Protein AF-A0A6S7JE72-F1 (afdb_monomer_lite)

Radius of gyration: 25.67 Å; chains: 1; bounding box: 61×57×59 Å

pLDDT: mean 77.38, std 23.18, range [34.34, 98.0]

Sequence (113 aa):
MAEAKALSEAKLRRRTAKAALTRIIVKHEEYAQNIENDEEFETEEKWLEESQDAYLQLECTTNDYIINKNMQQTLGGSVEQPEASSGNNGSEAQTKLNSRKQSGKLRQLNSKL

Organism: Paramuricea clavata (NCBI:txid317549)

Foldseek 3Di:
DVVVVVLVVLVVVLVVLVVVLVVVVVVLVVVLVPDPDPVVSVVSVVVNVVSVVVSVVSNVVSVVVNVVVVVVVVPPPDDDDDDDDDDDDDDDDDDDDYYDDDDDDDDDDDDDD

Structure (mmCIF, N/CA/C/O backbone):
data_AF-A0A6S7JE72-F1
#
_entry.id   AF-A0A6S7JE72-F1
#
loop_
_atom_site.group_PDB
_atom_site.id
_atom_site.type_symbol
_atom_site.label_atom_id
_atom_site.label_alt_id
_atom_site.label_comp_id
_atom_site.label_asym_id
_atom_site.label_entity_id
_atom_site.label_seq_id
_atom_site.pdbx_PDB_ins_code
_atom_site.Cartn_x
_atom_site.Cartn_y
_atom_site.Cartn_z
_atom_site.occupancy
_atom_site.B_iso_or_equiv
_atom_site.auth_seq_id
_atom_site.auth_comp_id
_atom_site.auth_asym_id
_atom_site.auth_atom_id
_atom_site.pdbx_PDB_model_num
ATOM 1 N N . MET A 1 1 ? 14.231 -8.570 -25.850 1.00 62.25 1 MET A N 1
ATOM 2 C CA . MET A 1 1 ? 12.932 -9.140 -25.400 1.00 62.25 1 MET A CA 1
ATOM 3 C C . MET A 1 1 ? 12.790 -9.201 -23.875 1.00 62.25 1 MET A C 1
ATOM 5 O O . MET A 1 1 ? 11.747 -8.794 -23.380 1.00 62.25 1 MET A O 1
ATOM 9 N N . ALA A 1 2 ? 13.802 -9.641 -23.113 1.00 76.44 2 ALA A N 1
ATOM 10 C CA . ALA A 1 2 ? 13.713 -9.751 -21.647 1.00 76.44 2 ALA A CA 1
ATOM 11 C C . ALA A 1 2 ? 13.445 -8.415 -20.914 1.00 76.44 2 ALA A C 1
ATOM 13 O O . ALA A 1 2 ? 12.643 -8.372 -19.986 1.00 76.44 2 ALA A O 1
ATOM 14 N N . GLU A 1 3 ? 14.046 -7.310 -21.361 1.00 79.38 3 GLU A N 1
ATOM 15 C CA . GLU A 1 3 ? 13.900 -6.010 -20.685 1.00 79.38 3 GLU A CA 1
ATOM 16 C C . GLU A 1 3 ? 12.508 -5.380 -20.838 1.00 79.38 3 GLU A C 1
ATOM 18 O O . GLU A 1 3 ? 11.964 -4.832 -19.882 1.00 79.38 3 GLU A O 1
ATOM 23 N N . ALA A 1 4 ? 11.888 -5.503 -22.016 1.00 85.44 4 ALA A N 1
ATOM 24 C CA . ALA A 1 4 ? 10.519 -5.034 -22.236 1.00 85.44 4 ALA A CA 1
ATOM 25 C C . ALA A 1 4 ? 9.518 -5.803 -21.357 1.00 85.44 4 ALA A C 1
ATOM 27 O O . ALA A 1 4 ? 8.596 -5.213 -20.789 1.00 85.44 4 ALA A O 1
ATOM 28 N N . LYS A 1 5 ? 9.750 -7.113 -21.183 1.00 89.94 5 LYS A N 1
ATOM 29 C CA . LYS A 1 5 ? 8.978 -7.952 -20.265 1.00 89.94 5 LYS A CA 1
ATOM 30 C C . LYS A 1 5 ? 9.131 -7.464 -18.820 1.00 89.94 5 LYS A C 1
ATOM 32 O O . LYS A 1 5 ? 8.115 -7.218 -18.176 1.00 89.94 5 LYS A O 1
ATOM 37 N N . ALA A 1 6 ? 10.355 -7.218 -18.353 1.00 90.19 6 ALA A N 1
ATOM 38 C CA . ALA A 1 6 ? 10.613 -6.716 -16.999 1.00 90.19 6 ALA A CA 1
ATOM 39 C C . ALA A 1 6 ? 9.950 -5.350 -16.727 1.00 90.19 6 ALA A C 1
ATOM 41 O O . ALA A 1 6 ? 9.328 -5.158 -15.683 1.00 90.19 6 ALA A O 1
ATOM 42 N N . LEU A 1 7 ? 9.989 -4.421 -17.689 1.00 91.56 7 LEU A N 1
ATOM 43 C CA . LEU A 1 7 ? 9.313 -3.125 -17.567 1.00 91.56 7 LEU A CA 1
ATOM 44 C C . LEU A 1 7 ? 7.784 -3.268 -17.501 1.00 91.56 7 LEU A C 1
ATOM 46 O O . LEU A 1 7 ? 7.121 -2.588 -16.713 1.00 91.56 7 LEU A O 1
ATOM 50 N N . SER A 1 8 ? 7.211 -4.148 -18.327 1.00 93.19 8 SER A N 1
ATOM 51 C CA . SER A 1 8 ? 5.771 -4.431 -18.300 1.00 93.19 8 SER A CA 1
ATOM 52 C C . SER A 1 8 ? 5.339 -5.062 -16.973 1.00 93.19 8 SER A C 1
ATOM 54 O O . SER A 1 8 ? 4.302 -4.689 -16.419 1.00 93.19 8 SER A O 1
ATOM 56 N N . GLU A 1 9 ? 6.176 -5.941 -16.422 1.00 94.25 9 GLU A N 1
ATOM 57 C CA . GLU A 1 9 ? 5.949 -6.611 -15.150 1.00 94.25 9 GLU A CA 1
ATOM 58 C C . GLU A 1 9 ? 6.043 -5.635 -13.975 1.00 94.25 9 GLU A C 1
ATOM 60 O O . GLU A 1 9 ? 5.152 -5.623 -13.133 1.00 94.25 9 GLU A O 1
ATOM 65 N N . ALA A 1 10 ? 7.035 -4.741 -13.955 1.00 93.19 10 ALA A N 1
ATOM 66 C CA . ALA A 1 10 ? 7.143 -3.683 -12.950 1.00 93.19 10 ALA A CA 1
ATOM 67 C C . ALA A 1 10 ? 5.889 -2.787 -12.930 1.00 93.19 10 ALA A C 1
ATOM 69 O O . ALA A 1 10 ? 5.290 -2.543 -11.880 1.00 93.19 10 ALA A O 1
ATOM 70 N N . LYS A 1 11 ? 5.411 -2.369 -14.111 1.00 93.88 11 LYS A N 1
ATOM 71 C CA . LYS A 1 11 ? 4.166 -1.592 -14.251 1.00 93.88 11 LYS A CA 1
ATOM 72 C C . LYS A 1 11 ? 2.932 -2.371 -13.795 1.00 93.88 11 LYS A C 1
ATOM 74 O O . LYS A 1 11 ? 1.969 -1.763 -13.322 1.00 93.88 11 LYS A O 1
ATOM 79 N N . LEU A 1 12 ? 2.902 -3.686 -14.007 1.00 95.50 12 LEU A N 1
ATOM 80 C CA . LEU A 1 12 ? 1.815 -4.543 -13.541 1.00 95.50 12 LEU A CA 1
ATOM 81 C C . LEU A 1 12 ? 1.851 -4.679 -12.016 1.00 95.50 12 LEU A C 1
ATOM 83 O O . LEU A 1 12 ? 0.848 -4.387 -11.376 1.00 95.50 12 LEU A O 1
ATOM 87 N N . ARG A 1 13 ? 3.009 -5.015 -11.435 1.00 93.12 13 ARG A N 1
ATOM 88 C CA . ARG A 1 13 ? 3.204 -5.141 -9.982 1.00 93.12 13 ARG A CA 1
ATOM 89 C C . ARG A 1 13 ? 2.783 -3.876 -9.240 1.00 93.12 13 ARG A C 1
ATOM 91 O O . ARG A 1 13 ? 2.008 -3.980 -8.297 1.00 93.12 13 ARG A O 1
ATOM 98 N N . ARG A 1 14 ? 3.180 -2.688 -9.719 1.00 95.06 14 ARG A N 1
ATOM 99 C CA . ARG A 1 14 ? 2.749 -1.403 -9.133 1.00 95.06 14 ARG A CA 1
ATOM 100 C C . ARG A 1 14 ? 1.225 -1.258 -9.109 1.00 95.06 14 ARG A C 1
ATOM 102 O O . AR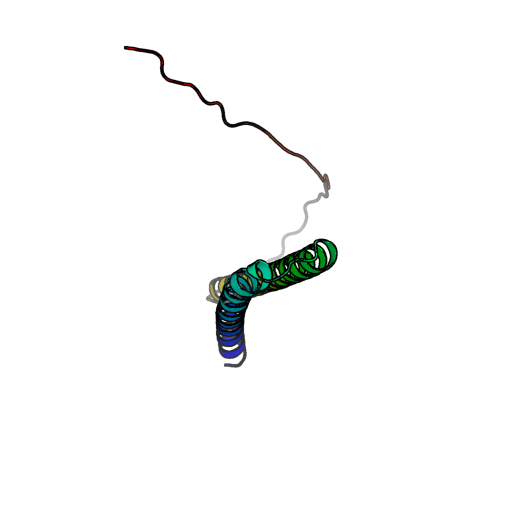G A 1 14 ? 0.648 -0.878 -8.097 1.00 95.06 14 ARG A O 1
ATOM 109 N N . ARG A 1 15 ? 0.557 -1.571 -10.227 1.00 96.62 15 ARG A N 1
ATOM 110 C CA . ARG A 1 15 ? -0.911 -1.484 -10.339 1.00 96.62 15 ARG A CA 1
ATOM 111 C C . ARG A 1 15 ? -1.609 -2.480 -9.417 1.00 96.62 15 ARG A C 1
ATOM 113 O O . ARG A 1 15 ? -2.568 -2.107 -8.749 1.00 96.62 15 ARG A O 1
ATOM 120 N N . THR A 1 16 ? -1.115 -3.713 -9.363 1.00 96.94 16 THR A N 1
ATOM 121 C CA . THR A 1 16 ? -1.655 -4.754 -8.485 1.00 96.94 16 THR A CA 1
ATOM 122 C C . THR A 1 16 ? -1.483 -4.386 -7.015 1.00 96.94 16 THR A C 1
ATOM 124 O O . THR A 1 16 ? -2.444 -4.484 -6.261 1.00 96.94 16 THR A O 1
ATOM 127 N N . ALA A 1 17 ? -0.302 -3.902 -6.619 1.00 95.75 17 ALA A N 1
ATOM 128 C CA . ALA A 1 17 ? -0.034 -3.463 -5.252 1.00 95.75 17 ALA A CA 1
ATOM 129 C C . ALA A 1 17 ? -0.954 -2.308 -4.838 1.00 95.75 17 ALA A C 1
ATOM 131 O O . ALA A 1 17 ? -1.551 -2.357 -3.768 1.00 95.75 17 ALA A O 1
ATOM 132 N N . LYS A 1 18 ? -1.164 -1.326 -5.726 1.00 97.38 18 LYS A N 1
ATOM 133 C CA . LYS A 1 18 ? -2.093 -0.219 -5.475 1.00 97.38 18 LYS A CA 1
ATOM 134 C C . LYS A 1 18 ? -3.517 -0.717 -5.240 1.00 97.38 18 LYS A C 1
ATOM 136 O O . LYS A 1 18 ? -4.157 -0.323 -4.274 1.00 97.38 18 LYS A O 1
ATOM 141 N N . ALA A 1 19 ? -4.003 -1.608 -6.106 1.00 97.75 19 ALA A N 1
ATOM 142 C CA . ALA A 1 19 ? -5.338 -2.181 -5.966 1.00 97.75 19 ALA A CA 1
ATOM 143 C C . ALA A 1 19 ? -5.486 -3.012 -4.680 1.00 97.75 19 ALA A C 1
ATOM 145 O O . ALA A 1 19 ? -6.551 -2.997 -4.067 1.00 97.75 19 ALA A O 1
ATOM 146 N N . ALA A 1 20 ? -4.435 -3.727 -4.269 1.00 96.94 20 ALA A N 1
ATOM 147 C CA . ALA A 1 20 ? -4.420 -4.475 -3.017 1.00 96.94 20 ALA A CA 1
ATOM 148 C C . ALA A 1 20 ? -4.481 -3.539 -1.801 1.00 96.94 20 ALA A C 1
ATOM 150 O O . ALA A 1 20 ? -5.342 -3.739 -0.949 1.00 96.94 20 ALA A O 1
ATOM 151 N N . LEU A 1 21 ? -3.659 -2.484 -1.766 1.00 97.69 21 LEU A N 1
ATOM 152 C CA . LEU A 1 21 ? -3.680 -1.504 -0.678 1.00 97.69 21 LEU A CA 1
ATOM 153 C C . LEU A 1 21 ? -5.043 -0.812 -0.567 1.00 97.69 21 LEU A C 1
ATOM 155 O O . LEU A 1 21 ? -5.584 -0.709 0.525 1.00 97.69 21 LEU A O 1
ATOM 159 N N . THR A 1 22 ? -5.649 -0.401 -1.687 1.00 97.75 22 THR A N 1
ATOM 160 C CA . THR A 1 22 ? -6.993 0.201 -1.666 1.00 97.75 22 THR A CA 1
ATOM 161 C C . THR A 1 22 ? -8.028 -0.731 -1.035 1.00 97.75 22 THR A C 1
ATOM 163 O O . THR A 1 22 ? -8.876 -0.276 -0.277 1.00 97.75 22 THR A O 1
ATOM 166 N N . ARG A 1 23 ? -7.958 -2.041 -1.306 1.00 97.62 23 ARG A N 1
ATOM 167 C CA . ARG A 1 23 ? -8.860 -3.018 -0.674 1.00 97.62 23 ARG A CA 1
ATOM 168 C C . ARG A 1 23 ? -8.588 -3.179 0.818 1.00 97.62 23 ARG A C 1
ATOM 170 O O . ARG A 1 23 ? -9.537 -3.387 1.562 1.00 97.62 23 ARG A O 1
ATOM 177 N N . ILE A 1 24 ? -7.321 -3.127 1.227 1.00 96.94 24 ILE A N 1
ATOM 178 C CA . ILE A 1 24 ? -6.933 -3.191 2.639 1.00 96.94 24 ILE A CA 1
ATOM 179 C C . ILE A 1 24 ? -7.499 -1.984 3.385 1.00 96.94 24 ILE A C 1
ATOM 181 O O . ILE A 1 24 ? -8.163 -2.190 4.386 1.00 96.94 24 ILE A O 1
ATOM 185 N N . ILE A 1 25 ? -7.337 -0.767 2.856 1.00 97.62 25 ILE A N 1
ATOM 186 C CA . ILE A 1 25 ? -7.851 0.464 3.481 1.00 97.62 25 ILE A CA 1
ATOM 187 C C . ILE A 1 25 ? -9.367 0.386 3.697 1.00 97.62 25 ILE A C 1
ATOM 189 O O . ILE A 1 25 ? -9.834 0.616 4.803 1.00 97.62 25 ILE A O 1
ATOM 193 N N . VAL A 1 26 ? -10.130 -0.010 2.671 1.00 97.25 26 VAL A N 1
ATOM 194 C CA . VAL A 1 26 ? -11.595 -0.137 2.793 1.00 97.25 26 VAL A CA 1
ATOM 195 C C . VAL A 1 26 ? -11.978 -1.150 3.876 1.00 97.25 26 VAL A C 1
ATOM 197 O O . VAL A 1 26 ? -12.839 -0.878 4.702 1.00 97.25 26 VAL A O 1
ATOM 200 N N . LYS A 1 27 ? -11.319 -2.314 3.904 1.00 95.50 27 LYS A N 1
ATOM 201 C CA . LYS A 1 27 ? -11.593 -3.337 4.922 1.00 95.50 27 LYS A CA 1
ATOM 202 C C . LYS A 1 27 ? -11.166 -2.915 6.321 1.00 95.50 27 LYS A C 1
ATOM 204 O O . LYS A 1 27 ? -11.826 -3.286 7.281 1.00 95.50 27 LYS A O 1
ATOM 209 N N . HIS A 1 28 ? -10.068 -2.180 6.428 1.00 96.69 28 HIS A N 1
ATOM 210 C CA . HIS A 1 28 ? -9.599 -1.635 7.688 1.00 96.69 28 HIS A CA 1
ATOM 211 C C . HIS A 1 28 ? -10.626 -0.650 8.252 1.00 96.69 28 HIS A C 1
ATOM 213 O O . HIS A 1 28 ? -10.993 -0.771 9.409 1.00 96.69 28 HIS A O 1
ATOM 219 N N . GLU A 1 29 ? -11.161 0.267 7.438 1.00 95.38 29 GLU A N 1
ATOM 220 C CA . GLU A 1 29 ? -12.226 1.186 7.871 1.00 95.38 29 GLU A CA 1
ATOM 221 C C . GLU A 1 29 ? -13.465 0.440 8.396 1.00 95.38 29 GLU A C 1
ATOM 223 O O . GLU A 1 29 ? -14.044 0.841 9.404 1.00 95.38 29 GLU A O 1
ATOM 228 N N . GLU A 1 30 ? -13.861 -0.658 7.744 1.00 95.56 30 GLU A N 1
ATOM 229 C CA . GLU A 1 30 ? -14.964 -1.515 8.201 1.00 95.56 30 GLU A CA 1
ATOM 230 C C . GLU A 1 30 ? -14.627 -2.254 9.506 1.00 95.56 30 GLU A C 1
ATOM 232 O O . GLU A 1 30 ? -15.469 -2.358 10.397 1.00 95.56 30 GLU A O 1
ATOM 237 N N . TYR A 1 31 ? -13.408 -2.786 9.627 1.00 93.88 31 TYR A N 1
ATOM 238 C CA . TYR A 1 31 ? -12.966 -3.549 10.794 1.00 93.88 31 TYR A CA 1
ATOM 239 C C . TYR A 1 31 ? -12.796 -2.654 12.024 1.00 93.88 31 TYR A C 1
ATOM 241 O O . TYR A 1 31 ? -13.356 -2.953 13.078 1.00 93.88 31 TYR A O 1
ATOM 249 N N . ALA A 1 32 ? -12.120 -1.518 11.861 1.00 94.44 32 ALA A N 1
ATOM 250 C CA . ALA A 1 32 ? -11.781 -0.581 12.923 1.00 94.44 32 ALA A CA 1
ATOM 251 C C . ALA A 1 32 ? -13.019 0.006 13.628 1.00 94.44 32 ALA A C 1
ATOM 253 O O . ALA A 1 32 ? -12.970 0.292 14.818 1.00 94.44 32 ALA A O 1
ATOM 254 N N . GLN A 1 33 ? -14.163 0.102 12.936 1.00 94.62 33 GLN A N 1
ATOM 255 C CA . GLN A 1 33 ? -15.444 0.513 13.537 1.00 94.62 33 GLN A CA 1
ATOM 256 C C . GLN A 1 33 ? -15.971 -0.448 14.608 1.00 94.62 33 GLN A C 1
ATOM 258 O O . GLN A 1 33 ? -16.803 -0.051 15.421 1.00 94.62 33 GLN A O 1
ATOM 263 N N . ASN A 1 34 ? -15.534 -1.707 14.585 1.00 96.38 34 ASN A N 1
ATOM 264 C CA . ASN A 1 34 ? -15.993 -2.744 15.506 1.00 96.38 34 ASN A CA 1
ATOM 265 C C . ASN A 1 34 ? -14.994 -3.008 16.641 1.00 96.38 34 ASN A C 1
ATOM 267 O O . ASN A 1 34 ? -15.245 -3.881 17.471 1.00 96.38 34 ASN A O 1
ATOM 271 N N . ILE A 1 35 ? -13.866 -2.292 16.671 1.00 95.88 35 ILE A N 1
ATOM 272 C CA . ILE A 1 35 ? -12.866 -2.432 17.725 1.00 95.88 35 ILE A CA 1
ATOM 273 C C . ILE A 1 35 ? -13.257 -1.515 18.886 1.00 95.88 35 ILE A C 1
ATOM 275 O O . ILE A 1 35 ? -13.197 -0.294 18.779 1.00 95.88 35 ILE A O 1
ATOM 279 N N . GLU A 1 36 ? -13.672 -2.112 20.001 1.00 95.88 36 GLU A N 1
ATOM 280 C CA . GLU A 1 36 ? -14.043 -1.379 21.223 1.00 95.88 36 GLU A CA 1
ATOM 281 C C . GLU A 1 36 ? -12.848 -1.137 22.158 1.00 95.88 36 GLU A C 1
ATOM 283 O O . GLU A 1 36 ? -12.932 -0.328 23.081 1.00 95.88 36 GLU A O 1
ATOM 288 N N . ASN A 1 37 ? -11.749 -1.869 21.958 1.00 97.69 37 ASN A N 1
ATOM 289 C CA . ASN A 1 37 ? -10.547 -1.776 22.774 1.00 97.69 37 ASN A CA 1
ATOM 290 C C . ASN A 1 37 ? -9.535 -0.814 22.137 1.00 97.69 37 ASN A C 1
ATOM 292 O O . ASN A 1 37 ? -9.042 -1.068 21.040 1.00 97.69 37 ASN A O 1
ATOM 296 N N . ASP A 1 38 ? -9.184 0.247 22.861 1.00 95.56 38 ASP A N 1
ATOM 297 C CA . ASP A 1 38 ? -8.264 1.280 22.375 1.00 95.56 38 ASP A CA 1
ATOM 298 C C . ASP A 1 38 ? -6.872 0.727 22.006 1.00 95.56 38 ASP A C 1
ATOM 300 O O . ASP A 1 38 ? -6.312 1.116 20.986 1.00 95.56 38 ASP A O 1
ATOM 304 N N . GLU A 1 39 ? -6.318 -0.220 22.774 1.00 97.62 39 GLU A N 1
ATOM 305 C CA . GLU A 1 39 ? -5.002 -0.821 22.484 1.00 97.62 39 GLU A CA 1
ATOM 306 C C . GLU A 1 39 ? -5.037 -1.696 21.220 1.00 97.62 39 GLU A C 1
ATOM 308 O O . GLU A 1 39 ? -4.078 -1.738 20.441 1.00 97.62 39 GLU A O 1
ATOM 313 N N . GLU A 1 40 ? -6.148 -2.402 21.000 1.00 96.88 40 GLU A N 1
ATOM 314 C CA . GLU A 1 40 ? -6.367 -3.185 19.782 1.00 96.88 40 GLU A CA 1
ATOM 315 C C . GLU A 1 40 ? -6.523 -2.264 18.566 1.00 96.88 40 GLU A C 1
ATOM 317 O O . GLU A 1 40 ? -5.932 -2.530 17.519 1.00 96.88 40 GLU A O 1
ATOM 322 N N . PHE A 1 41 ? -7.237 -1.146 18.722 1.00 96.88 41 PHE A N 1
ATOM 323 C CA . PHE A 1 41 ? -7.401 -0.145 17.670 1.00 96.88 41 PHE A CA 1
ATOM 324 C C . PHE A 1 41 ? -6.060 0.504 17.307 1.00 96.88 41 PHE A C 1
ATOM 326 O O . PHE A 1 41 ? -5.719 0.591 16.131 1.00 96.88 41 PHE A O 1
ATOM 333 N N . GLU A 1 42 ? -5.250 0.888 18.299 1.00 97.69 42 GLU A N 1
ATOM 334 C CA . GLU A 1 42 ? -3.901 1.420 18.066 1.00 97.69 42 GLU A CA 1
ATOM 335 C C . GLU A 1 42 ? -2.995 0.413 17.344 1.00 97.69 42 GLU A C 1
ATOM 337 O O . GLU A 1 42 ? -2.201 0.787 16.477 1.00 97.69 42 GLU A O 1
ATOM 342 N N . THR A 1 43 ? -3.114 -0.872 17.682 1.00 97.31 43 THR A N 1
ATOM 343 C CA . THR A 1 43 ? -2.351 -1.940 17.024 1.00 97.31 43 THR A CA 1
ATOM 344 C C . THR A 1 43 ? -2.751 -2.089 15.556 1.00 97.31 43 THR A C 1
ATOM 346 O O . THR A 1 43 ? -1.879 -2.223 14.694 1.00 97.31 43 THR A O 1
ATOM 349 N N . GLU A 1 44 ? -4.050 -2.040 15.267 1.00 97.12 44 GLU A N 1
ATOM 350 C CA . GLU A 1 44 ? -4.587 -2.133 13.909 1.00 97.12 44 GLU A CA 1
ATOM 351 C C . GLU A 1 44 ? -4.208 -0.903 13.059 1.00 97.12 44 GLU A C 1
ATOM 353 O O . GLU A 1 44 ? -3.684 -1.059 11.954 1.00 97.12 44 GLU A O 1
ATOM 358 N N . GLU A 1 45 ? -4.345 0.313 13.601 1.00 97.38 45 GLU A N 1
ATOM 359 C CA . GLU A 1 45 ? -3.926 1.557 12.933 1.00 97.38 45 GLU A CA 1
ATOM 360 C C . GLU A 1 45 ? -2.428 1.550 12.611 1.00 97.38 45 GLU A C 1
ATOM 362 O O . GLU A 1 45 ? -2.008 1.902 11.504 1.00 97.38 45 GLU A O 1
ATOM 367 N N . LYS A 1 46 ? -1.602 1.076 13.549 1.00 97.75 46 LYS A N 1
ATOM 368 C CA . LYS A 1 46 ? -0.164 0.927 13.319 1.00 97.75 46 LYS A CA 1
ATOM 369 C C . LYS A 1 46 ? 0.134 -0.067 12.196 1.00 97.75 46 LYS A C 1
ATOM 371 O O . LYS A 1 46 ? 1.009 0.182 11.366 1.00 97.75 46 LYS A O 1
ATOM 376 N N . TRP A 1 47 ? -0.580 -1.190 12.140 1.00 97.69 47 TRP A N 1
ATOM 377 C CA . TRP A 1 47 ? -0.423 -2.154 11.051 1.00 97.69 47 TRP A CA 1
ATOM 378 C C . TRP A 1 47 ? -0.804 -1.551 9.688 1.00 97.69 47 TRP A C 1
ATOM 380 O O . TRP A 1 47 ? -0.136 -1.814 8.675 1.00 97.69 47 TRP A O 1
ATOM 390 N N . LEU A 1 48 ? -1.844 -0.711 9.645 1.00 97.88 48 LEU A N 1
ATOM 391 C CA . LEU A 1 48 ? -2.216 0.015 8.434 1.00 97.88 48 LEU A CA 1
ATOM 392 C C . LEU A 1 48 ? -1.131 1.014 8.016 1.00 97.88 48 LEU A C 1
ATOM 394 O O . LEU A 1 48 ? -0.784 1.052 6.832 1.00 97.88 48 LEU A O 1
ATOM 398 N N . GLU 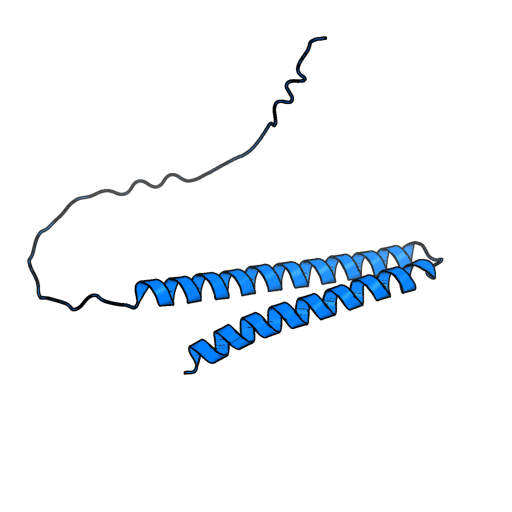A 1 49 ? -0.580 1.784 8.956 1.00 98.00 49 GLU A N 1
ATOM 399 C CA . GLU A 1 49 ? 0.530 2.713 8.707 1.00 98.00 49 GLU A CA 1
ATOM 400 C C . GLU A 1 49 ? 1.729 1.977 8.088 1.00 98.00 49 GLU A C 1
ATOM 402 O O . GLU A 1 49 ? 2.192 2.337 7.003 1.00 98.00 49 GLU A O 1
ATOM 407 N N . GLU A 1 50 ? 2.166 0.871 8.699 1.00 98.00 50 GLU A N 1
ATOM 408 C CA . GLU A 1 50 ? 3.271 0.045 8.193 1.00 98.00 50 GLU A CA 1
ATOM 409 C C . GLU A 1 50 ? 2.985 -0.506 6.783 1.00 98.00 50 GLU A C 1
ATOM 411 O O . GLU A 1 50 ? 3.868 -0.550 5.917 1.00 98.00 50 GLU A O 1
ATOM 416 N N . SER A 1 51 ? 1.734 -0.890 6.515 1.00 97.19 51 SER A N 1
ATOM 417 C CA . SER A 1 51 ? 1.298 -1.375 5.201 1.00 97.19 51 SER A CA 1
ATOM 418 C C . SER A 1 51 ? 1.328 -0.278 4.130 1.00 97.19 51 SER A C 1
ATOM 420 O O . SER A 1 51 ? 1.728 -0.527 2.984 1.00 97.19 51 SER A O 1
ATOM 422 N N . GLN A 1 52 ? 0.918 0.941 4.483 1.00 97.75 52 GLN A N 1
ATOM 423 C CA . GLN A 1 52 ? 0.967 2.106 3.600 1.00 97.75 52 GLN A CA 1
ATOM 424 C C . GLN A 1 52 ? 2.413 2.530 3.313 1.00 97.75 52 GLN A C 1
ATOM 426 O O . GLN A 1 52 ? 2.754 2.782 2.153 1.00 97.75 52 GLN A O 1
ATOM 431 N N . ASP A 1 53 ? 3.279 2.513 4.324 1.00 98.00 53 ASP A N 1
ATOM 432 C CA . ASP A 1 53 ? 4.708 2.797 4.185 1.00 98.00 53 ASP A CA 1
ATOM 433 C C . ASP A 1 53 ? 5.415 1.778 3.286 1.00 98.00 53 ASP A C 1
ATOM 435 O O . ASP A 1 53 ? 6.181 2.149 2.387 1.00 98.00 53 ASP A O 1
ATOM 439 N N . ALA A 1 54 ? 5.123 0.486 3.458 1.00 95.94 54 ALA A N 1
ATOM 440 C CA . ALA A 1 54 ? 5.661 -0.566 2.600 1.00 95.94 54 ALA A CA 1
ATOM 441 C C . ALA A 1 54 ? 5.239 -0.374 1.132 1.00 95.94 54 ALA A C 1
ATOM 443 O O . ALA A 1 54 ? 6.055 -0.523 0.213 1.00 95.94 54 ALA A O 1
ATOM 444 N N . TYR A 1 55 ? 3.978 0.001 0.893 1.00 97.38 55 TYR A N 1
ATOM 445 C CA . TYR A 1 55 ? 3.510 0.337 -0.450 1.00 97.38 55 TYR A CA 1
ATOM 446 C C . TYR A 1 55 ? 4.218 1.573 -1.014 1.00 97.38 55 TYR A C 1
ATOM 448 O O . TYR A 1 55 ? 4.622 1.549 -2.177 1.00 97.38 55 TYR A O 1
ATOM 456 N N . LEU A 1 56 ? 4.407 2.629 -0.219 1.00 97.31 56 LEU A N 1
ATOM 457 C CA . LEU A 1 56 ? 5.092 3.842 -0.664 1.00 97.31 56 LEU A CA 1
ATOM 458 C C . LEU A 1 56 ? 6.536 3.542 -1.088 1.00 97.31 56 LEU A C 1
ATOM 460 O O . LEU A 1 56 ? 6.974 3.980 -2.153 1.00 97.31 56 LEU A O 1
ATOM 464 N N . GLN A 1 57 ? 7.263 2.738 -0.308 1.00 97.19 57 GLN A N 1
ATOM 465 C CA . GLN A 1 57 ? 8.611 2.289 -0.669 1.00 97.19 57 GLN A CA 1
ATOM 466 C C . GLN A 1 57 ? 8.609 1.489 -1.979 1.00 97.19 57 GLN A C 1
ATOM 468 O O . GLN A 1 57 ? 9.438 1.729 -2.865 1.00 97.19 57 GLN A O 1
ATOM 473 N N . LEU A 1 58 ? 7.654 0.570 -2.145 1.00 95.44 58 LEU A N 1
ATOM 474 C CA . LEU A 1 58 ? 7.486 -0.188 -3.384 1.00 95.44 58 LEU A CA 1
ATOM 475 C C . LEU A 1 58 ? 7.166 0.728 -4.577 1.00 95.44 58 LEU A C 1
ATOM 477 O O . LEU A 1 58 ? 7.704 0.529 -5.668 1.00 95.44 58 LEU A O 1
ATOM 481 N N . GLU A 1 59 ? 6.300 1.724 -4.397 1.00 95.94 59 GLU A N 1
ATOM 482 C CA . GLU A 1 59 ? 5.912 2.663 -5.446 1.00 95.94 59 GLU A CA 1
ATOM 483 C C . GLU A 1 59 ? 7.096 3.528 -5.881 1.00 95.94 59 GLU A C 1
ATOM 485 O O . GLU A 1 59 ? 7.361 3.615 -7.081 1.00 95.94 59 GLU A O 1
ATOM 490 N N . CYS A 1 60 ? 7.845 4.095 -4.934 1.00 95.50 60 CYS A N 1
ATOM 491 C CA . CYS A 1 60 ? 9.054 4.871 -5.208 1.00 95.50 60 CYS A CA 1
ATOM 492 C C . CYS A 1 60 ? 10.095 4.037 -5.963 1.00 95.50 60 CYS A C 1
ATOM 494 O O . CYS A 1 60 ? 10.468 4.384 -7.082 1.00 95.50 60 CYS A O 1
ATOM 496 N N . THR A 1 61 ? 10.482 2.881 -5.418 1.00 96.75 61 THR A N 1
ATOM 497 C CA . THR A 1 61 ? 11.497 2.007 -6.038 1.00 96.75 61 THR A CA 1
ATOM 498 C C . THR A 1 61 ? 11.081 1.521 -7.429 1.00 96.75 61 THR A C 1
ATOM 500 O O . THR A 1 61 ? 11.893 1.477 -8.357 1.00 96.75 61 THR A O 1
ATOM 503 N N . THR A 1 62 ? 9.797 1.203 -7.617 1.00 94.88 62 THR A N 1
ATOM 504 C CA . THR A 1 62 ? 9.272 0.792 -8.924 1.00 94.88 62 THR A CA 1
ATOM 505 C C . THR A 1 62 ? 9.231 1.959 -9.911 1.00 94.88 62 THR A C 1
ATOM 507 O O . THR A 1 62 ? 9.524 1.773 -11.095 1.00 94.88 62 THR A O 1
ATOM 510 N N . ASN A 1 63 ? 8.880 3.164 -9.457 1.00 94.62 63 ASN A N 1
ATOM 511 C CA . ASN A 1 63 ? 8.871 4.362 -10.293 1.00 94.62 63 ASN A CA 1
ATOM 512 C C . ASN A 1 63 ? 10.282 4.740 -10.738 1.00 94.62 63 ASN A C 1
ATOM 514 O O . ASN A 1 63 ? 10.477 4.964 -11.932 1.00 94.62 63 ASN A O 1
ATOM 518 N N . ASP A 1 64 ? 11.256 4.715 -9.830 1.00 95.38 64 ASP A N 1
ATOM 519 C CA . ASP A 1 64 ? 12.664 4.963 -10.143 1.00 95.38 64 ASP A CA 1
ATOM 520 C C . ASP A 1 64 ? 13.166 3.978 -11.201 1.00 95.38 64 ASP A C 1
ATOM 522 O O . ASP A 1 64 ? 13.765 4.375 -12.202 1.00 95.38 64 ASP A O 1
ATOM 526 N N . TYR A 1 65 ? 12.843 2.689 -11.049 1.00 94.25 65 TYR A N 1
ATOM 527 C CA . TYR A 1 65 ? 13.166 1.675 -12.051 1.00 94.25 65 TYR A CA 1
ATOM 528 C C . TYR A 1 65 ? 12.546 1.985 -13.424 1.00 94.25 65 TYR A C 1
ATOM 530 O O . TYR A 1 65 ? 13.237 1.927 -14.445 1.00 94.25 65 TYR A O 1
ATOM 538 N N . ILE A 1 66 ? 11.254 2.332 -13.465 1.00 93.12 66 ILE A N 1
ATOM 539 C CA . ILE A 1 66 ? 10.540 2.655 -14.710 1.00 93.12 66 ILE A CA 1
ATOM 540 C C . ILE A 1 66 ? 11.146 3.893 -15.383 1.00 93.12 66 ILE A C 1
ATOM 542 O O . ILE A 1 66 ? 11.367 3.874 -16.595 1.00 93.12 66 ILE A O 1
ATOM 546 N N . ILE A 1 67 ? 11.409 4.955 -14.619 1.00 92.88 67 ILE A N 1
ATOM 547 C CA . ILE A 1 67 ? 11.983 6.209 -15.122 1.00 92.88 67 ILE A CA 1
ATOM 548 C C . ILE A 1 67 ? 13.375 5.944 -15.693 1.00 92.88 67 ILE A C 1
ATOM 550 O O . ILE A 1 67 ? 13.618 6.246 -16.862 1.00 92.88 67 ILE A O 1
ATOM 554 N N . ASN A 1 68 ? 14.246 5.291 -14.921 1.00 92.50 68 ASN A N 1
ATOM 555 C CA . ASN A 1 68 ? 15.611 4.981 -15.339 1.00 92.50 68 ASN A CA 1
ATOM 556 C C . ASN A 1 68 ? 15.637 4.134 -16.617 1.00 92.50 68 ASN A C 1
ATOM 558 O O . ASN A 1 68 ? 16.433 4.394 -17.521 1.00 92.50 68 ASN A O 1
ATOM 562 N N . LYS A 1 69 ? 14.738 3.149 -16.742 1.00 89.06 69 LYS A N 1
ATOM 563 C CA . LYS A 1 69 ? 14.651 2.327 -17.956 1.00 89.06 69 LYS A CA 1
ATOM 564 C C . LYS A 1 69 ? 14.111 3.088 -19.161 1.00 89.06 69 LYS A C 1
ATOM 566 O O . LYS A 1 69 ? 14.632 2.901 -20.258 1.00 89.06 69 LYS A O 1
ATOM 571 N N . ASN A 1 70 ? 13.132 3.968 -18.977 1.00 86.44 70 ASN A N 1
ATOM 572 C CA . ASN A 1 70 ? 12.654 4.815 -20.069 1.00 86.44 70 ASN A CA 1
ATOM 573 C C . ASN A 1 70 ? 13.751 5.791 -20.544 1.00 86.44 70 ASN A C 1
ATOM 575 O O . ASN A 1 70 ? 13.915 5.966 -21.748 1.00 86.44 70 ASN A O 1
ATOM 579 N N . MET A 1 71 ? 14.550 6.363 -19.632 1.00 85.88 71 MET A N 1
ATOM 580 C CA . MET A 1 71 ? 15.677 7.243 -19.985 1.00 85.88 71 MET A CA 1
ATOM 581 C C . MET A 1 71 ? 16.786 6.507 -20.757 1.00 85.88 71 MET A C 1
ATOM 583 O O . MET A 1 71 ? 17.338 7.040 -21.720 1.00 85.88 71 MET A O 1
ATOM 587 N N . GLN A 1 72 ? 17.089 5.259 -20.386 1.00 80.38 72 GLN A N 1
ATOM 588 C CA . GLN A 1 72 ? 18.046 4.425 -21.128 1.00 80.38 72 GLN A CA 1
ATOM 589 C C . GLN A 1 72 ? 17.564 4.124 -22.555 1.00 80.38 72 GLN A C 1
ATOM 591 O O . GLN A 1 72 ? 18.367 4.123 -23.484 1.00 80.38 72 GLN A O 1
ATOM 596 N N . GLN A 1 73 ? 16.256 3.931 -22.754 1.00 73.25 73 GLN A N 1
ATOM 597 C CA . GLN A 1 73 ? 15.685 3.722 -24.090 1.00 73.25 73 GLN A CA 1
ATOM 598 C C . GLN A 1 73 ? 15.769 4.973 -24.975 1.00 73.25 73 GLN A C 1
ATOM 600 O O . GLN A 1 73 ? 15.932 4.841 -26.183 1.00 73.25 73 GLN A O 1
ATOM 605 N N . THR A 1 74 ? 15.712 6.178 -24.396 1.00 69.69 74 THR A N 1
ATOM 606 C CA . THR A 1 74 ? 15.849 7.436 -25.154 1.00 69.69 74 THR A CA 1
ATOM 607 C C . THR A 1 74 ? 17.287 7.776 -25.554 1.00 69.69 74 THR A C 1
ATOM 609 O O . THR A 1 74 ? 17.480 8.506 -26.518 1.00 69.69 74 THR A O 1
ATOM 612 N N . LEU A 1 75 ? 18.294 7.247 -24.849 1.00 60.28 75 LEU A N 1
ATOM 613 C CA . LEU A 1 75 ? 19.719 7.532 -25.095 1.00 60.28 75 LEU A CA 1
ATOM 614 C C . LEU A 1 75 ? 20.432 6.456 -25.938 1.00 60.28 75 LEU A C 1
ATOM 616 O O . LEU A 1 75 ? 21.559 6.669 -26.369 1.00 60.28 75 LEU A O 1
ATOM 620 N N . GLY A 1 76 ? 19.793 5.307 -26.184 1.00 50.50 76 GLY A N 1
ATOM 621 C CA . GLY A 1 76 ? 20.367 4.182 -26.938 1.00 50.50 76 GLY A CA 1
ATOM 622 C C . GLY A 1 76 ? 20.182 4.237 -28.461 1.00 50.50 76 GLY A C 1
ATOM 623 O O . GLY A 1 76 ? 20.542 3.283 -29.146 1.00 50.50 76 GLY A O 1
ATOM 624 N N . GLY A 1 77 ? 19.600 5.311 -29.001 1.00 50.12 77 GLY A N 1
ATOM 625 C CA . GLY A 1 77 ? 19.441 5.512 -30.441 1.00 50.12 77 GLY A CA 1
ATOM 626 C C . GLY A 1 77 ? 20.460 6.512 -30.983 1.00 50.12 77 GLY A C 1
ATOM 627 O O . GLY A 1 77 ? 20.279 7.706 -30.791 1.00 50.12 77 GLY A O 1
ATOM 628 N N . SER A 1 78 ? 21.457 6.018 -31.726 1.00 49.59 78 SER A N 1
ATOM 629 C CA . SER A 1 78 ? 22.365 6.779 -32.606 1.00 49.59 78 SER A CA 1
ATOM 630 C C . SER A 1 78 ? 23.538 7.533 -31.958 1.00 49.59 78 SER A C 1
ATOM 632 O O . SER A 1 78 ? 23.435 8.728 -31.709 1.00 49.59 78 SER A O 1
ATOM 634 N N . VAL A 1 79 ? 24.701 6.873 -31.860 1.00 45.09 79 VAL A N 1
ATOM 635 C CA . VAL A 1 79 ? 26.002 7.458 -32.253 1.00 45.09 79 VAL A CA 1
ATOM 636 C C . VAL A 1 79 ? 26.867 6.333 -32.833 1.00 45.09 79 VAL A C 1
ATOM 638 O O . VAL A 1 79 ? 27.404 5.506 -32.098 1.00 45.09 79 VAL A O 1
ATOM 641 N N . GLU A 1 80 ? 26.972 6.292 -34.161 1.00 46.09 80 GLU A N 1
ATOM 642 C CA . GLU A 1 80 ? 28.070 5.610 -34.843 1.00 46.09 80 GLU A CA 1
ATOM 643 C C . GLU A 1 80 ? 29.375 6.361 -34.554 1.00 46.09 80 GLU A C 1
ATOM 645 O O . GLU A 1 80 ? 29.434 7.592 -34.563 1.00 46.09 80 GLU A O 1
ATOM 650 N N . GLN A 1 81 ? 30.416 5.592 -34.263 1.00 44.44 81 GLN A N 1
ATOM 651 C CA . GLN A 1 81 ? 31.782 6.056 -34.061 1.00 44.44 81 GLN A CA 1
ATOM 652 C C . GLN A 1 81 ? 32.327 6.693 -35.357 1.00 44.44 81 GLN A C 1
ATOM 654 O O . GLN A 1 81 ? 32.052 6.194 -36.449 1.00 44.44 81 GLN A O 1
ATOM 659 N N . PRO A 1 82 ? 33.181 7.724 -35.252 1.00 46.09 82 PRO A N 1
ATOM 660 C CA . PRO A 1 82 ? 34.499 7.558 -35.856 1.00 46.09 82 PRO A CA 1
ATOM 661 C C . PRO A 1 82 ? 35.637 7.983 -34.917 1.00 46.09 82 PRO A C 1
ATOM 663 O O . PRO A 1 82 ? 35.631 9.059 -34.327 1.00 46.09 82 PRO A O 1
ATOM 666 N N . GLU A 1 83 ? 36.586 7.058 -34.775 1.00 46.84 83 GLU A N 1
ATOM 667 C CA . GLU A 1 83 ? 38.045 7.232 -34.766 1.00 46.84 83 GLU A CA 1
ATOM 668 C C . GLU A 1 83 ? 38.633 8.594 -34.311 1.00 46.84 83 GLU A C 1
ATOM 670 O O . GLU A 1 83 ? 38.563 9.605 -35.002 1.00 46.84 83 GLU A O 1
ATOM 675 N N . ALA A 1 84 ? 39.299 8.535 -33.153 1.00 45.91 84 ALA A N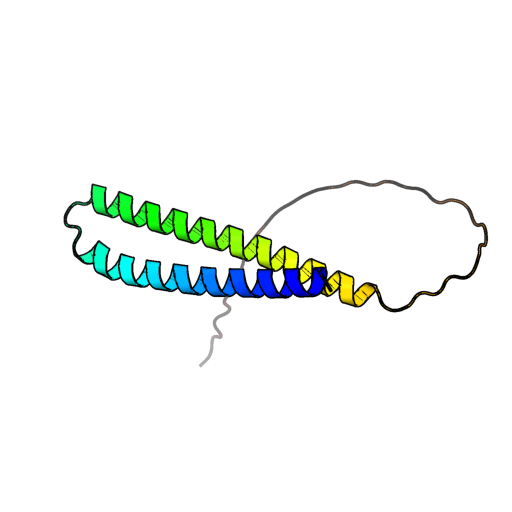 1
ATOM 676 C CA . ALA A 1 84 ? 40.482 9.274 -32.690 1.00 45.91 84 ALA A CA 1
ATOM 677 C C . ALA A 1 84 ? 40.826 10.677 -33.252 1.00 45.91 84 ALA A C 1
ATOM 679 O O . ALA A 1 84 ? 41.271 10.829 -34.385 1.00 45.91 84 ALA A O 1
ATOM 680 N N . SER A 1 85 ? 40.931 11.656 -32.341 1.00 41.31 85 SER A N 1
ATOM 681 C CA . SER A 1 85 ? 42.099 12.551 -32.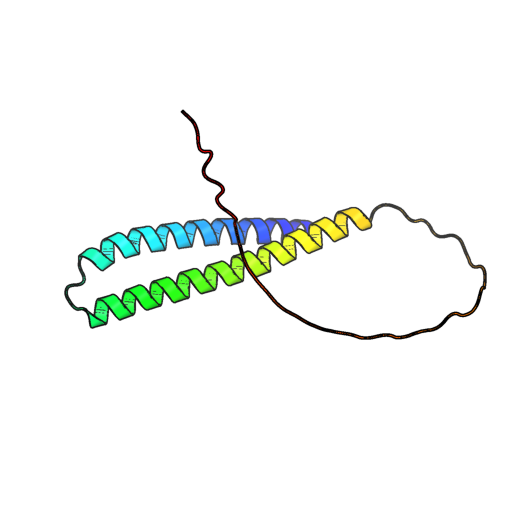302 1.00 41.31 85 SER A CA 1
ATOM 682 C C . SER A 1 85 ? 42.356 13.097 -30.891 1.00 41.31 85 SER A C 1
ATOM 684 O O . SER A 1 85 ? 41.557 13.833 -30.325 1.00 41.31 85 SER A O 1
ATOM 686 N N . SER A 1 86 ? 43.511 12.691 -30.364 1.00 48.69 86 SER A N 1
ATOM 687 C CA . SER A 1 86 ? 44.393 13.323 -29.370 1.00 48.69 86 SER A CA 1
ATOM 688 C C . SER A 1 86 ? 44.099 14.780 -28.958 1.00 48.69 86 SER A C 1
ATOM 690 O O . SER A 1 86 ? 43.958 15.645 -29.822 1.00 48.69 86 SER A O 1
ATOM 692 N N . GLY A 1 87 ? 44.141 15.079 -27.647 1.00 35.50 87 GLY A N 1
ATOM 693 C CA . GLY A 1 87 ? 44.120 16.471 -27.165 1.00 35.50 87 GLY A CA 1
ATOM 694 C C . GLY A 1 87 ? 43.949 16.718 -25.657 1.00 35.50 87 GLY A C 1
ATOM 695 O O . GLY A 1 87 ? 42.982 17.337 -25.250 1.00 35.50 87 GLY A O 1
ATOM 696 N N . ASN A 1 88 ? 44.887 16.215 -24.857 1.00 39.22 88 ASN A N 1
ATOM 697 C CA . ASN A 1 88 ? 45.382 16.666 -23.540 1.00 39.22 88 ASN A CA 1
ATOM 698 C C . ASN A 1 88 ? 44.684 17.796 -22.710 1.00 39.22 88 ASN A C 1
ATOM 700 O O . ASN A 1 88 ? 44.557 18.928 -23.161 1.00 39.22 88 ASN A O 1
ATOM 704 N N . ASN A 1 89 ? 44.526 17.489 -21.409 1.00 42.53 89 ASN A N 1
ATOM 705 C CA . ASN A 1 89 ? 44.655 18.314 -20.184 1.00 42.53 89 ASN A CA 1
ATOM 706 C C . ASN A 1 89 ? 43.681 19.459 -19.823 1.00 42.53 89 ASN A C 1
ATOM 708 O O . ASN A 1 89 ? 43.564 20.462 -20.517 1.00 42.53 89 ASN A O 1
ATOM 712 N N . GLY A 1 90 ? 43.174 19.388 -18.581 1.00 34.34 90 GLY A N 1
ATOM 713 C CA . GLY A 1 90 ? 42.673 20.541 -17.824 1.00 34.34 90 GLY A CA 1
ATOM 714 C C . GLY A 1 90 ? 41.914 20.165 -16.546 1.00 34.34 90 GLY A C 1
ATOM 715 O O . GLY A 1 90 ? 40.749 19.802 -16.615 1.00 34.34 90 GLY A O 1
ATOM 716 N N . SER A 1 91 ? 42.613 20.250 -15.411 1.00 50.06 91 SER A N 1
ATOM 717 C CA . SER A 1 91 ? 42.196 20.333 -13.994 1.00 50.06 91 SER A CA 1
ATOM 718 C C . SER A 1 91 ? 40.779 20.909 -13.757 1.00 50.06 91 SER A C 1
ATOM 720 O O . SER A 1 91 ? 40.312 21.731 -14.527 1.00 50.06 91 SER A O 1
ATOM 722 N N . GLU A 1 92 ? 40.024 20.620 -12.695 1.00 40.25 92 GLU A N 1
ATOM 723 C CA . GLU A 1 92 ? 40.397 20.712 -11.283 1.00 40.25 92 GLU A CA 1
ATOM 724 C C . GLU A 1 92 ? 39.182 20.283 -10.433 1.00 40.25 92 GLU A C 1
ATOM 726 O O . GLU A 1 92 ? 38.030 20.556 -10.775 1.00 40.25 92 GLU A O 1
ATOM 731 N N . ALA A 1 93 ? 39.429 19.600 -9.318 1.00 46.19 93 ALA A N 1
ATOM 732 C CA . ALA A 1 93 ? 38.401 19.223 -8.359 1.00 46.19 93 ALA A CA 1
ATOM 733 C C . ALA A 1 93 ? 37.927 20.442 -7.555 1.00 46.19 93 ALA A C 1
ATOM 735 O O . ALA A 1 93 ? 38.760 21.161 -7.012 1.00 46.19 93 ALA A O 1
ATOM 736 N N . GLN A 1 94 ? 36.615 20.603 -7.356 1.00 44.16 94 GLN A N 1
ATOM 737 C CA . GLN A 1 94 ? 36.090 21.283 -6.168 1.00 44.16 94 GLN A CA 1
ATOM 738 C C . GLN A 1 94 ? 34.725 20.729 -5.747 1.00 44.16 94 GLN A C 1
ATOM 740 O O . GLN A 1 94 ? 33.656 21.085 -6.233 1.00 44.16 94 GLN A O 1
ATOM 745 N N . THR A 1 95 ? 34.811 19.835 -4.772 1.00 45.22 95 THR A N 1
ATOM 746 C CA . THR A 1 95 ? 33.773 19.445 -3.826 1.00 45.22 95 THR A CA 1
ATOM 747 C C . THR A 1 95 ? 33.314 20.670 -3.034 1.00 45.22 95 THR A C 1
ATOM 749 O O . THR A 1 95 ? 34.148 21.238 -2.339 1.00 45.22 95 THR A O 1
ATOM 752 N N . LYS A 1 96 ? 32.016 21.014 -3.016 1.00 49.78 96 LYS A N 1
ATOM 753 C CA . LYS A 1 96 ? 31.322 21.410 -1.773 1.00 49.78 96 LYS A CA 1
ATOM 754 C C . LYS A 1 96 ? 29.842 21.044 -1.808 1.00 49.78 96 LYS A C 1
ATOM 756 O O . LYS A 1 96 ? 29.092 21.333 -2.731 1.00 49.78 96 LYS A O 1
ATOM 761 N N . LEU A 1 97 ? 29.500 20.371 -0.727 1.00 41.41 97 LEU A N 1
ATOM 762 C CA . LEU A 1 97 ? 28.251 19.756 -0.354 1.00 41.41 97 LEU A CA 1
ATOM 763 C C . LEU A 1 97 ? 27.394 20.780 0.422 1.00 41.41 97 LEU A C 1
ATOM 765 O O . LEU A 1 97 ? 27.923 21.555 1.215 1.00 41.41 97 LEU A O 1
ATOM 769 N N . ASN A 1 98 ? 26.076 20.607 0.315 1.00 40.53 98 ASN A N 1
ATOM 770 C CA . ASN A 1 98 ? 25.113 20.621 1.421 1.00 40.53 98 ASN A CA 1
ATOM 771 C C . ASN A 1 98 ? 24.365 21.908 1.873 1.00 40.53 98 ASN A C 1
ATOM 773 O O . ASN A 1 98 ? 24.859 22.726 2.641 1.00 40.53 98 ASN A O 1
ATOM 777 N N . SER A 1 99 ? 23.040 21.816 1.657 1.00 41.91 99 SER A N 1
ATOM 778 C CA . SER A 1 99 ? 21.917 21.968 2.618 1.00 41.91 99 SER A CA 1
ATOM 779 C C . SER A 1 99 ? 21.114 23.277 2.739 1.00 41.91 99 SER A C 1
ATOM 781 O O . SER A 1 99 ? 21.607 24.295 3.200 1.00 41.91 99 SER A O 1
ATOM 783 N N . ARG A 1 100 ? 19.785 23.074 2.626 1.00 47.78 100 ARG A N 1
ATOM 784 C CA . ARG A 1 100 ? 18.762 23.289 3.684 1.00 47.78 100 ARG A CA 1
ATOM 785 C C . ARG A 1 100 ? 17.834 24.518 3.558 1.00 47.78 100 ARG A C 1
ATOM 787 O O . ARG A 1 100 ? 18.148 25.609 3.995 1.00 47.78 100 ARG A O 1
ATOM 794 N N . LYS A 1 101 ? 16.607 24.173 3.130 1.00 47.72 101 LYS A N 1
ATOM 795 C CA . LYS A 1 101 ? 15.266 24.485 3.682 1.00 47.72 101 LYS A CA 1
ATOM 796 C C . LYS A 1 101 ? 14.737 25.935 3.757 1.00 47.72 101 LYS A C 1
ATOM 798 O O . LYS A 1 101 ? 15.249 26.773 4.478 1.00 47.72 101 LYS A O 1
ATOM 803 N N . GLN A 1 102 ? 13.496 26.001 3.254 1.00 44.62 102 GLN A N 1
ATOM 804 C CA . GLN A 1 102 ? 12.258 26.484 3.894 1.00 44.62 102 GLN A CA 1
ATOM 805 C C . GLN A 1 102 ? 11.743 27.899 3.607 1.00 44.62 102 GLN A C 1
ATOM 807 O O . GLN A 1 102 ? 12.442 28.882 3.784 1.00 44.62 102 GLN A O 1
ATOM 812 N N . SER A 1 103 ? 10.415 27.913 3.386 1.00 44.12 103 SER A N 1
ATOM 813 C CA . SER A 1 103 ? 9.453 28.942 3.811 1.00 44.12 103 SER A CA 1
ATOM 814 C C . SER A 1 103 ? 9.507 30.273 3.036 1.00 44.12 103 SER A C 1
ATOM 816 O O . SER A 1 103 ? 10.552 30.874 2.89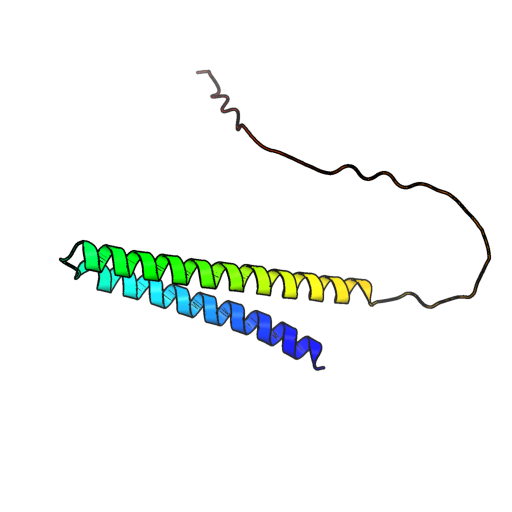3 1.00 44.12 103 SER A O 1
ATOM 818 N N . GLY A 1 104 ? 8.425 30.846 2.512 1.00 46.41 104 GLY A N 1
ATOM 819 C CA . GLY A 1 104 ? 7.017 30.621 2.780 1.00 46.41 104 GLY A CA 1
ATOM 820 C C . GLY A 1 104 ? 6.142 31.285 1.715 1.00 46.41 104 GLY A C 1
ATOM 821 O O . GLY A 1 104 ? 6.528 32.220 1.017 1.00 46.41 104 GLY A O 1
ATOM 822 N N . LYS A 1 105 ? 4.937 30.738 1.591 1.00 47.78 105 LYS A N 1
ATOM 823 C CA . LYS A 1 105 ? 3.860 31.196 0.720 1.00 47.78 105 LYS A CA 1
ATOM 824 C C . LYS A 1 105 ? 3.310 32.513 1.278 1.00 47.78 105 LYS A C 1
ATOM 826 O O . LYS A 1 105 ? 2.538 32.497 2.233 1.00 47.78 105 LYS A O 1
ATOM 831 N N . LEU A 1 106 ? 3.717 33.643 0.700 1.00 51.06 106 LEU A N 1
ATOM 832 C CA . LEU A 1 106 ? 3.150 34.955 1.016 1.00 51.06 106 LEU A CA 1
ATOM 833 C C . LEU A 1 106 ? 1.706 35.007 0.483 1.00 51.06 106 LEU A C 1
ATOM 835 O O . LEU A 1 106 ? 1.475 35.108 -0.720 1.00 51.06 106 LEU A O 1
ATOM 839 N N . ARG A 1 107 ? 0.717 34.907 1.378 1.00 56.25 107 ARG A N 1
ATOM 840 C CA . ARG A 1 107 ? -0.656 35.343 1.092 1.00 56.25 107 ARG A CA 1
ATOM 841 C C . ARG A 1 107 ? -0.651 36.872 1.100 1.00 56.25 107 ARG A C 1
ATOM 843 O O . ARG A 1 107 ? -0.540 37.465 2.167 1.00 56.25 107 ARG A O 1
ATOM 850 N N . GLN A 1 108 ? -0.796 37.506 -0.059 1.00 55.28 108 GLN A N 1
ATOM 851 C CA . GLN A 1 108 ? -1.324 38.868 -0.123 1.00 55.28 108 GLN A CA 1
ATOM 852 C C . GLN A 1 108 ? -2.808 38.765 -0.463 1.00 55.28 108 GLN A C 1
ATOM 854 O O . GLN A 1 108 ? -3.197 38.422 -1.576 1.00 55.28 108 GLN A O 1
ATOM 859 N N . LEU A 1 109 ? -3.628 38.986 0.564 1.00 52.25 109 LEU A N 1
ATOM 860 C CA . LEU A 1 109 ? -5.037 39.310 0.419 1.00 52.25 109 LEU A CA 1
ATOM 861 C C . LEU A 1 109 ? -5.116 40.652 -0.312 1.00 52.25 109 LEU A C 1
ATOM 863 O O . LEU A 1 109 ? -4.598 41.656 0.178 1.00 52.25 109 LEU A O 1
ATOM 867 N N . ASN A 1 110 ? -5.747 40.655 -1.484 1.00 48.81 110 ASN A N 1
ATOM 868 C CA . ASN A 1 110 ? -6.128 41.892 -2.142 1.00 48.81 110 ASN A CA 1
ATOM 869 C C . ASN A 1 110 ? -7.194 42.589 -1.293 1.00 48.81 110 ASN A C 1
ATOM 871 O O . ASN A 1 110 ? -8.298 42.089 -1.093 1.00 48.81 110 ASN A O 1
ATOM 875 N N . SER A 1 111 ? -6.791 43.743 -0.778 1.00 53.97 111 SER A N 1
ATOM 876 C CA . SER A 1 111 ? -7.641 44.843 -0.349 1.00 53.97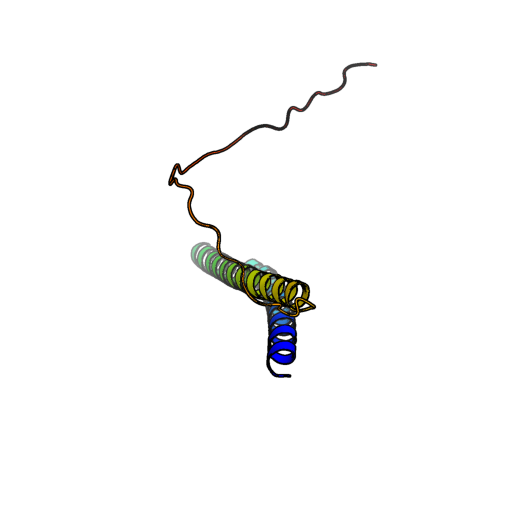 111 SER A CA 1
ATOM 877 C C . SER A 1 111 ? -8.433 45.396 -1.544 1.00 53.97 111 SER A C 1
ATOM 879 O O . SER A 1 111 ? -7.902 45.397 -2.658 1.00 53.97 111 SER A O 1
ATOM 881 N N . LYS A 1 112 ? -9.606 45.987 -1.248 1.00 55.12 112 LYS A N 1
ATOM 882 C CA . LYS A 1 112 ? -10.516 46.776 -2.115 1.00 55.12 112 LYS A CA 1
ATOM 883 C C . LYS A 1 112 ? -11.553 45.885 -2.819 1.00 55.12 112 LYS A C 1
ATOM 885 O O . LYS A 1 112 ? -11.176 45.011 -3.584 1.00 55.12 112 LYS A O 1
ATOM 890 N N . LEU A 1 113 ? -12.856 46.013 -2.586 1.00 42.66 113 LEU A N 1
ATOM 891 C CA . LEU A 1 113 ? -13.691 47.200 -2.380 1.00 42.66 113 LEU A CA 1
ATOM 892 C C . LEU A 1 113 ? -14.888 46.835 -1.489 1.00 42.66 113 LEU A C 1
ATOM 894 O O . LEU A 1 113 ? -15.426 45.724 -1.699 1.00 42.66 113 LEU A O 1
#

Secondary structure (DSSP, 8-state):
-HHHHHHHHHHHHHHHHHHHHHHHHHHHHHHHTT---HHHHHHHHHHHHHHHHHHHHHHHHHHHHHHHHHHHHHHSS------------------------------------